Protein AF-A0A967TEC2-F1 (afdb_monomer_lite)

Foldseek 3Di:
DVQQAADPVVVVLVVVLVCCVVVNDPDDPQSVVVVVVVVCVVVPHDDDDDDVVRCCDPVNRHVVDTARPVPRHD

Secondary structure (DSSP, 8-state):
-TT----HHHHHHHHHHHHHHTTSSPPPHHHHHHHHHHHHHHTT------STTTTT-TTS----S---TTT---

Sequence (74 aa):
PPGYVLHGRVQRIMDDRAKMAKGELDMDWGFAETMAYASLVDEGFDCRVTGQDSGRGTFFHRHAVLHNQANRQE

Radius of gyration: 13.18 Å; chains: 1; bounding box: 28×30×32 Å

pLDDT: mean 89.61, std 6.31, range [64.0, 96.69]

Structure (mmCIF, N/CA/C/O backbone):
data_AF-A0A967TEC2-F1
#
_entry.id   AF-A0A967TEC2-F1
#
loop_
_atom_site.group_PDB
_atom_site.id
_atom_site.type_symbol
_atom_site.label_atom_id
_atom_site.label_alt_id
_atom_site.label_comp_id
_atom_site.label_asym_id
_atom_site.label_entity_id
_atom_site.label_seq_id
_atom_site.pdbx_PDB_ins_code
_atom_site.Cartn_x
_atom_site.Cartn_y
_atom_site.Cartn_z
_atom_site.occupancy
_atom_site.B_iso_or_equiv
_atom_site.auth_seq_id
_atom_site.auth_comp_id
_atom_site.auth_asym_id
_atom_site.auth_atom_id
_atom_site.pdbx_PDB_model_num
ATOM 1 N N . PRO A 1 1 ? -4.346 -8.745 -10.464 1.00 73.06 1 PRO A N 1
ATOM 2 C CA . PRO A 1 1 ? -5.238 -9.360 -11.483 1.00 73.06 1 PRO A CA 1
ATOM 3 C C . PRO A 1 1 ? -4.445 -10.263 -12.436 1.00 73.06 1 PRO A C 1
ATOM 5 O O . PRO A 1 1 ? -3.246 -10.020 -12.588 1.00 73.06 1 PRO A O 1
ATOM 8 N N . PRO A 1 2 ? -5.065 -11.270 -13.077 1.00 71.94 2 PRO A N 1
ATOM 9 C CA . PRO A 1 2 ? -4.410 -12.036 -14.137 1.00 71.94 2 PRO A CA 1
ATOM 10 C C . PRO A 1 2 ? -3.898 -11.080 -15.228 1.00 71.94 2 PRO A C 1
ATOM 12 O O . PRO A 1 2 ? -4.649 -10.230 -15.696 1.00 71.94 2 PRO A O 1
ATOM 15 N N . GLY A 1 3 ? -2.612 -11.163 -15.584 1.00 76.50 3 GLY A N 1
ATOM 16 C CA . GLY A 1 3 ? -1.982 -10.271 -16.574 1.00 76.50 3 GLY A CA 1
ATOM 17 C C . GLY A 1 3 ? -1.478 -8.918 -16.044 1.00 76.50 3 GLY A C 1
ATOM 18 O O . GLY A 1 3 ? -0.972 -8.113 -16.826 1.00 76.50 3 GLY A O 1
ATOM 19 N N . TYR A 1 4 ? -1.573 -8.658 -14.735 1.00 81.56 4 TYR A N 1
ATOM 20 C CA . TYR A 1 4 ? -0.996 -7.459 -14.120 1.00 81.56 4 TYR A CA 1
ATOM 21 C C . TYR A 1 4 ? 0.477 -7.704 -13.772 1.00 81.56 4 TYR A C 1
ATOM 23 O O . TYR A 1 4 ? 0.786 -8.380 -12.791 1.00 81.56 4 TYR A O 1
ATOM 31 N N . VAL A 1 5 ? 1.390 -7.192 -14.599 1.00 86.75 5 VAL A N 1
ATOM 32 C CA . VAL A 1 5 ? 2.830 -7.442 -14.458 1.00 86.75 5 VAL A CA 1
ATOM 33 C C . VAL A 1 5 ? 3.452 -6.361 -13.585 1.00 86.75 5 VAL A C 1
ATOM 35 O O . VAL A 1 5 ? 3.585 -5.212 -14.002 1.00 86.75 5 VAL A O 1
ATOM 38 N N . LEU A 1 6 ? 3.865 -6.724 -12.373 1.00 88.62 6 LEU A N 1
ATOM 39 C CA . LEU A 1 6 ? 4.584 -5.818 -11.482 1.00 88.62 6 LEU A CA 1
ATOM 40 C C . LEU A 1 6 ? 6.077 -5.774 -11.811 1.00 88.62 6 LEU A C 1
ATOM 42 O O . LEU A 1 6 ? 6.681 -6.749 -12.256 1.00 88.62 6 LEU A O 1
ATOM 46 N N . HIS A 1 7 ? 6.704 -4.632 -11.531 1.00 90.12 7 HIS A N 1
ATOM 47 C CA . HIS A 1 7 ? 8.160 -4.541 -11.527 1.00 90.12 7 HIS A CA 1
ATOM 48 C C . HIS A 1 7 ? 8.727 -5.483 -10.449 1.00 90.12 7 HIS A C 1
ATOM 50 O O . HIS A 1 7 ? 8.233 -5.483 -9.324 1.00 90.12 7 HIS A O 1
ATOM 56 N N . GLY A 1 8 ? 9.802 -6.230 -10.732 1.00 91.00 8 GLY A N 1
ATOM 57 C CA . GLY A 1 8 ? 10.293 -7.297 -9.838 1.00 91.00 8 GLY A CA 1
ATOM 58 C C . GLY A 1 8 ? 10.572 -6.866 -8.388 1.00 91.00 8 GLY A C 1
ATOM 59 O O . GLY A 1 8 ? 10.277 -7.600 -7.451 1.00 91.00 8 GLY A O 1
ATOM 60 N N . ARG A 1 9 ? 11.065 -5.636 -8.176 1.00 89.25 9 ARG A N 1
ATOM 61 C CA . ARG A 1 9 ? 11.207 -5.058 -6.820 1.00 89.25 9 ARG A CA 1
ATOM 62 C C . ARG A 1 9 ? 9.869 -4.814 -6.110 1.00 89.25 9 ARG A C 1
ATOM 64 O O . ARG A 1 9 ? 9.790 -5.028 -4.911 1.00 89.25 9 ARG A O 1
ATOM 71 N N . VAL A 1 10 ? 8.842 -4.381 -6.839 1.00 89.31 10 VAL A N 1
ATOM 72 C CA . VAL A 1 10 ? 7.497 -4.150 -6.287 1.00 89.31 10 VAL A CA 1
ATOM 73 C C . VAL A 1 10 ? 6.830 -5.484 -5.974 1.00 89.31 10 VAL A C 1
ATOM 75 O O . VAL A 1 10 ? 6.234 -5.615 -4.915 1.00 89.31 10 VAL A O 1
ATOM 78 N N . GLN A 1 11 ? 7.003 -6.491 -6.836 1.00 90.94 11 GLN A N 1
ATOM 79 C CA . GLN A 1 11 ? 6.526 -7.848 -6.564 1.00 90.94 11 GLN A CA 1
ATOM 80 C C . GLN A 1 11 ? 7.091 -8.380 -5.243 1.00 90.94 11 GLN A C 1
ATOM 82 O O . GLN A 1 11 ? 6.326 -8.824 -4.400 1.00 90.94 11 GLN A O 1
ATOM 87 N N . ARG A 1 12 ? 8.404 -8.234 -5.015 1.00 91.44 12 ARG A N 1
ATOM 88 C CA . ARG A 1 12 ? 9.033 -8.647 -3.752 1.00 91.44 12 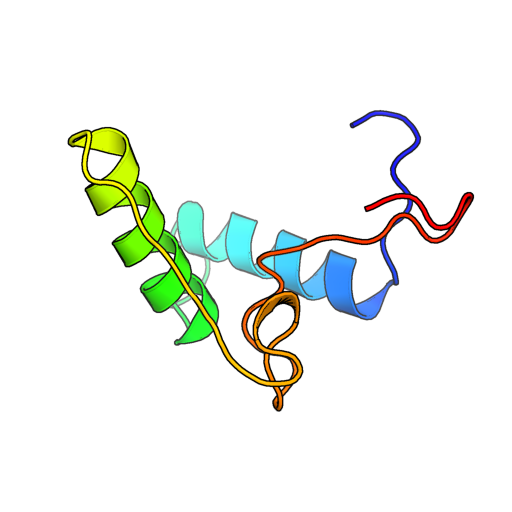ARG A CA 1
ATOM 89 C C . ARG A 1 12 ? 8.416 -7.950 -2.534 1.00 91.44 12 ARG A C 1
ATOM 91 O O . ARG A 1 12 ? 8.130 -8.618 -1.551 1.00 91.44 12 ARG A O 1
ATOM 98 N N . ILE A 1 13 ? 8.161 -6.641 -2.617 1.00 91.31 13 ILE A N 1
ATOM 99 C CA . ILE A 1 13 ? 7.488 -5.894 -1.540 1.00 91.31 13 ILE A CA 1
ATOM 100 C C . ILE A 1 13 ? 6.084 -6.460 -1.282 1.00 91.31 13 ILE A C 1
ATOM 102 O O . ILE A 1 13 ? 5.697 -6.624 -0.132 1.00 91.31 13 ILE A O 1
ATOM 106 N N . MET A 1 14 ? 5.324 -6.785 -2.331 1.00 90.69 14 MET A N 1
ATOM 107 C CA . MET A 1 14 ? 3.988 -7.378 -2.181 1.00 90.69 14 MET A CA 1
ATOM 108 C C . MET A 1 14 ? 4.045 -8.778 -1.562 1.00 90.69 14 MET A C 1
ATOM 110 O O . MET A 1 14 ? 3.231 -9.093 -0.695 1.00 90.69 14 MET A O 1
ATOM 114 N N . ASP A 1 15 ? 5.024 -9.592 -1.955 1.00 92.38 15 ASP A N 1
ATOM 115 C CA . ASP A 1 15 ? 5.231 -10.928 -1.396 1.00 92.38 15 ASP A CA 1
ATOM 116 C C . ASP A 1 15 ? 5.614 -10.854 0.092 1.00 92.38 15 ASP A C 1
ATOM 118 O O . ASP A 1 15 ? 5.106 -11.627 0.904 1.00 92.38 15 ASP A O 1
ATOM 122 N N . ASP A 1 16 ? 6.472 -9.905 0.472 1.00 93.31 16 ASP A N 1
ATOM 123 C CA . ASP A 1 16 ? 6.872 -9.705 1.867 1.00 93.31 16 ASP A CA 1
ATOM 124 C C . ASP A 1 16 ? 5.713 -9.157 2.711 1.00 93.31 16 ASP A C 1
ATOM 126 O O . ASP A 1 16 ? 5.470 -9.661 3.806 1.00 93.31 16 ASP A O 1
ATOM 130 N N . ARG A 1 17 ? 4.900 -8.236 2.175 1.00 92.62 17 ARG A N 1
ATOM 131 C CA . ARG A 1 17 ? 3.651 -7.792 2.824 1.00 92.62 17 ARG A CA 1
ATOM 132 C C . ARG A 1 17 ? 2.657 -8.937 3.021 1.00 92.62 17 ARG A C 1
ATOM 134 O O . ARG A 1 17 ? 1.988 -8.994 4.050 1.00 92.62 17 ARG A O 1
ATOM 141 N N . ALA A 1 18 ? 2.571 -9.875 2.078 1.00 93.06 18 ALA A N 1
ATOM 142 C CA . ALA A 1 18 ? 1.722 -11.056 2.227 1.00 93.06 18 ALA A CA 1
ATOM 143 C C . ALA A 1 18 ? 2.202 -11.981 3.361 1.00 93.06 18 ALA A C 1
ATOM 145 O O . ALA A 1 18 ? 1.375 -12.588 4.040 1.00 93.06 18 ALA A O 1
ATOM 146 N N . LYS A 1 19 ? 3.517 -12.073 3.596 1.00 94.50 19 LYS A N 1
ATOM 147 C CA . LYS A 1 19 ? 4.087 -12.790 4.751 1.00 94.50 19 LYS A CA 1
ATOM 148 C C . LYS A 1 19 ? 3.840 -12.043 6.061 1.00 94.50 19 LYS A C 1
ATOM 150 O O . LYS A 1 19 ? 3.451 -12.674 7.040 1.00 94.50 19 LYS A O 1
ATOM 155 N N . MET A 1 20 ? 3.986 -10.714 6.066 1.00 94.19 20 MET A N 1
ATOM 156 C CA . MET A 1 20 ? 3.660 -9.871 7.227 1.00 94.19 20 MET A CA 1
ATOM 157 C C . MET A 1 20 ? 2.198 -10.042 7.649 1.00 94.19 20 MET A C 1
ATOM 159 O O . MET A 1 20 ? 1.912 -10.245 8.824 1.00 94.19 20 MET A O 1
ATOM 163 N N . ALA A 1 21 ? 1.270 -10.063 6.687 1.00 91.94 21 ALA A N 1
ATOM 164 C CA . ALA A 1 21 ? -0.153 -10.283 6.952 1.00 91.94 21 ALA A CA 1
ATOM 165 C C . ALA A 1 21 ? -0.459 -11.662 7.571 1.00 91.94 21 ALA A C 1
ATOM 167 O O . ALA A 1 21 ? -1.453 -11.812 8.277 1.00 91.94 21 ALA A O 1
ATOM 168 N N . LYS A 1 22 ? 0.389 -12.668 7.322 1.00 94.38 22 LYS A N 1
ATOM 169 C CA . LYS A 1 22 ? 0.287 -14.011 7.918 1.00 94.38 22 LYS A CA 1
ATOM 170 C C . LYS A 1 22 ? 1.022 -14.142 9.257 1.00 94.38 22 LYS A C 1
ATOM 172 O O . LYS A 1 22 ? 0.960 -15.205 9.867 1.00 94.38 22 LYS A O 1
ATOM 177 N N . GLY A 1 23 ? 1.727 -13.099 9.699 1.00 92.12 23 GLY A N 1
ATOM 178 C CA . GLY A 1 23 ? 2.583 -13.140 10.887 1.00 92.12 23 GLY A CA 1
ATOM 179 C C . GLY A 1 23 ? 3.881 -13.934 10.697 1.00 92.12 23 GLY A C 1
ATOM 180 O O . GLY A 1 23 ? 4.528 -14.283 11.678 1.00 92.12 23 GLY A O 1
ATOM 181 N N . GLU A 1 24 ? 4.268 -14.238 9.453 1.00 94.00 24 GLU A N 1
ATOM 182 C CA . GLU A 1 24 ? 5.527 -14.933 9.134 1.00 94.00 24 GLU A CA 1
ATOM 183 C C . GLU A 1 24 ? 6.738 -13.980 9.146 1.00 94.00 24 GLU A C 1
ATOM 185 O O . GLU A 1 24 ? 7.884 -14.428 9.197 1.00 94.00 24 GLU A O 1
ATOM 190 N N . LEU A 1 25 ? 6.490 -12.670 9.067 1.00 93.69 25 LEU A N 1
ATOM 191 C CA . LEU A 1 25 ? 7.494 -11.610 9.073 1.00 93.69 25 LEU A CA 1
ATOM 192 C C . LEU A 1 25 ? 6.994 -10.434 9.921 1.00 93.69 25 LEU A C 1
ATOM 194 O O . LEU A 1 25 ? 5.801 -10.128 9.902 1.00 93.69 25 LEU A O 1
ATOM 198 N N . ASP A 1 26 ? 7.902 -9.752 10.618 1.00 94.19 26 ASP A N 1
ATOM 199 C CA . ASP A 1 26 ? 7.565 -8.547 11.375 1.00 94.19 26 ASP A CA 1
ATOM 200 C C . ASP A 1 26 ? 7.106 -7.414 10.449 1.00 94.19 26 ASP A C 1
ATOM 202 O O . ASP A 1 26 ? 7.600 -7.249 9.330 1.00 94.19 26 ASP A O 1
ATOM 206 N N . MET A 1 27 ? 6.157 -6.611 10.930 1.00 92.19 27 MET A N 1
ATOM 207 C CA . MET A 1 27 ? 5.595 -5.503 10.165 1.00 92.19 27 MET A CA 1
ATOM 208 C C . MET A 1 27 ? 6.620 -4.386 9.964 1.00 92.19 27 MET A C 1
ATOM 210 O O . MET A 1 27 ? 7.206 -3.882 10.924 1.00 92.19 27 MET A O 1
ATOM 214 N N . ASP A 1 28 ? 6.771 -3.938 8.719 1.00 92.44 28 ASP A N 1
ATOM 215 C CA . ASP A 1 28 ? 7.496 -2.709 8.412 1.00 92.44 28 ASP A CA 1
ATOM 216 C C . ASP A 1 28 ? 6.576 -1.474 8.436 1.00 92.44 28 ASP A C 1
ATOM 218 O O . ASP A 1 28 ? 5.350 -1.561 8.570 1.00 92.44 28 ASP A O 1
ATOM 222 N N . TRP A 1 29 ? 7.177 -0.290 8.299 1.00 92.75 29 TRP A N 1
ATOM 223 C CA . TRP A 1 29 ? 6.442 0.976 8.323 1.00 92.75 29 TRP A CA 1
ATOM 224 C C . TRP A 1 29 ? 5.424 1.099 7.184 1.00 92.75 29 TRP A C 1
ATOM 226 O O . TRP A 1 29 ? 4.315 1.583 7.396 1.00 92.75 29 TRP A O 1
ATOM 236 N N . GLY A 1 30 ? 5.788 0.682 5.967 1.00 91.44 30 GLY A N 1
ATOM 237 C CA . GLY A 1 30 ? 4.922 0.822 4.795 1.00 91.44 30 GLY A CA 1
ATOM 238 C C . GLY A 1 30 ? 3.692 -0.078 4.887 1.00 91.44 30 GLY A C 1
ATOM 239 O O . GLY A 1 30 ? 2.594 0.318 4.493 1.00 91.44 30 GLY A O 1
ATOM 240 N N . PHE A 1 31 ? 3.860 -1.274 5.445 1.00 93.38 31 PHE A N 1
ATOM 241 C CA . PHE A 1 31 ? 2.774 -2.194 5.732 1.00 93.38 31 PHE A CA 1
ATOM 242 C C . PHE A 1 31 ? 1.886 -1.677 6.867 1.00 93.38 31 PHE A C 1
ATOM 244 O O . PHE A 1 31 ? 0.671 -1.635 6.697 1.00 93.38 31 PHE A O 1
ATOM 251 N N . ALA A 1 32 ? 2.468 -1.199 7.971 1.00 94.12 32 ALA A N 1
ATOM 252 C CA . ALA A 1 32 ? 1.708 -0.606 9.073 1.00 94.12 32 ALA A CA 1
ATOM 253 C C . ALA A 1 32 ? 0.878 0.614 8.627 1.00 94.12 32 ALA A C 1
ATOM 255 O O . ALA A 1 32 ? -0.305 0.706 8.950 1.00 94.12 32 ALA A O 1
ATOM 256 N N . GLU A 1 33 ? 1.4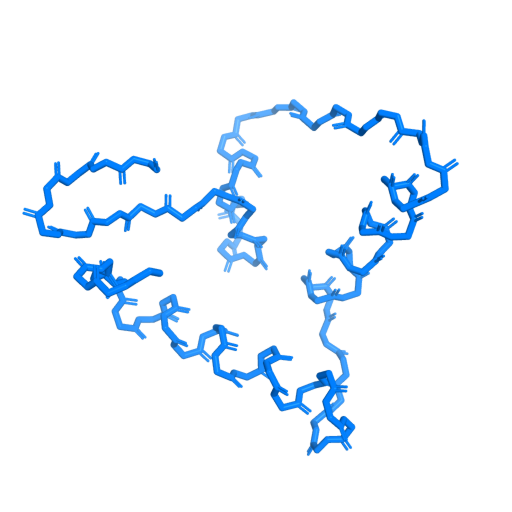65 1.512 7.828 1.00 94.31 33 GLU A N 1
ATOM 257 C CA . GLU A 1 33 ? 0.768 2.663 7.236 1.00 94.31 33 GLU A CA 1
ATOM 258 C C . GLU A 1 33 ? -0.401 2.206 6.347 1.00 94.31 33 GLU A C 1
ATOM 260 O O . GLU A 1 33 ? -1.512 2.722 6.460 1.00 94.31 33 GLU A O 1
ATOM 265 N N . THR A 1 34 ? -0.178 1.190 5.507 1.00 93.69 34 THR A N 1
ATOM 266 C CA . THR A 1 34 ? -1.223 0.637 4.632 1.00 93.69 34 THR A CA 1
ATOM 267 C C . THR A 1 34 ? -2.366 0.019 5.440 1.00 93.69 34 THR A C 1
ATOM 269 O O . THR A 1 34 ? -3.528 0.222 5.097 1.00 93.69 34 THR A O 1
ATOM 272 N N . MET A 1 35 ? -2.059 -0.694 6.527 1.00 94.12 35 MET A N 1
ATOM 273 C CA . MET A 1 35 ? -3.068 -1.284 7.411 1.00 94.12 35 MET A CA 1
ATOM 274 C C . MET A 1 35 ? -3.905 -0.219 8.126 1.00 94.12 35 MET A C 1
ATOM 276 O O . MET A 1 35 ? -5.114 -0.389 8.240 1.00 94.12 35 MET A O 1
ATOM 280 N N . ALA A 1 36 ? -3.296 0.894 8.542 1.00 94.81 36 ALA A N 1
ATOM 281 C CA . ALA A 1 36 ? -4.028 2.016 9.129 1.00 94.81 36 ALA A CA 1
ATOM 282 C C . ALA A 1 36 ? -4.989 2.677 8.124 1.00 94.81 36 ALA A C 1
ATOM 284 O O . ALA A 1 36 ? -6.107 3.040 8.479 1.00 94.81 36 ALA A O 1
ATOM 285 N N . TYR A 1 37 ? -4.591 2.812 6.855 1.00 94.75 37 TYR A N 1
ATOM 286 C CA . TYR A 1 37 ? -5.511 3.283 5.813 1.00 94.75 37 TYR A CA 1
ATOM 287 C C . TYR A 1 37 ? -6.625 2.274 5.541 1.00 94.75 37 TYR A C 1
ATOM 289 O O . TYR A 1 37 ? -7.779 2.667 5.391 1.00 94.75 37 TYR A O 1
ATOM 297 N N . ALA A 1 38 ? -6.293 0.982 5.500 1.00 94.00 38 ALA A N 1
ATOM 298 C CA . ALA A 1 38 ? -7.267 -0.075 5.272 1.00 94.00 38 ALA A CA 1
ATOM 299 C C . ALA A 1 38 ? -8.341 -0.106 6.368 1.00 94.00 38 ALA A C 1
ATOM 301 O O . ALA A 1 38 ? -9.515 -0.199 6.032 1.00 94.00 38 ALA A O 1
ATOM 302 N N . SER A 1 39 ? -7.966 0.037 7.647 1.00 96.19 39 SER A N 1
ATOM 303 C CA . SER A 1 39 ? -8.937 0.053 8.750 1.00 96.19 39 SER A CA 1
ATOM 304 C C . SER A 1 39 ? -9.875 1.257 8.682 1.00 96.19 39 SER A C 1
ATOM 306 O O . SER A 1 39 ? -11.076 1.109 8.860 1.00 96.19 39 SER A O 1
ATOM 308 N N . LEU A 1 40 ? -9.350 2.445 8.365 1.00 95.81 40 LEU A N 1
ATOM 309 C CA . LEU A 1 40 ? -10.174 3.649 8.229 1.00 95.81 40 LEU A CA 1
ATOM 310 C C . LEU A 1 40 ? -11.186 3.522 7.085 1.00 95.81 40 LEU A C 1
ATOM 312 O O . LEU A 1 40 ? -12.351 3.871 7.256 1.00 95.81 40 LEU A O 1
ATOM 316 N N . VAL A 1 41 ? -10.754 3.002 5.934 1.00 95.38 41 VAL A N 1
ATOM 317 C CA . VAL A 1 41 ? -11.642 2.798 4.781 1.00 95.38 41 VAL A CA 1
ATOM 318 C C . VAL A 1 41 ? -12.683 1.711 5.063 1.00 95.38 41 VAL A C 1
ATOM 320 O O . VAL A 1 41 ? -13.834 1.873 4.664 1.00 95.38 41 VAL A O 1
ATOM 323 N N . ASP A 1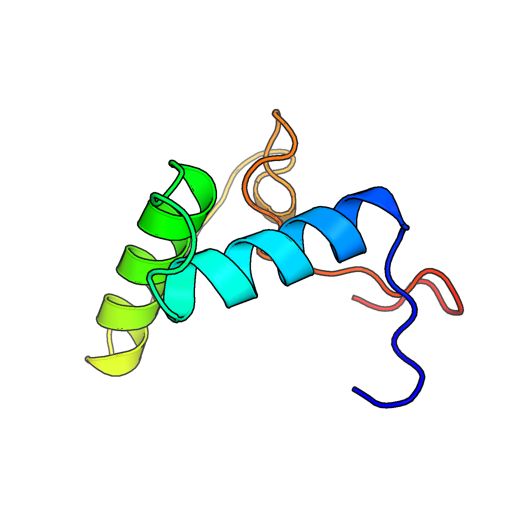 42 ? -12.315 0.642 5.775 1.00 96.00 42 ASP A N 1
ATOM 324 C CA . ASP A 1 42 ? -13.245 -0.418 6.198 1.00 96.00 42 ASP A CA 1
ATOM 325 C C . ASP A 1 42 ? -14.329 0.113 7.155 1.00 96.00 42 ASP A C 1
ATOM 327 O O . ASP A 1 42 ? -15.503 -0.228 7.029 1.00 96.00 42 ASP A O 1
ATOM 331 N N . GLU A 1 43 ? -13.967 1.043 8.043 1.00 96.69 43 GLU A N 1
ATOM 332 C CA . GLU A 1 43 ? -14.900 1.759 8.924 1.00 96.69 43 GLU A CA 1
ATOM 333 C C . GLU A 1 43 ? -15.746 2.829 8.198 1.00 96.69 43 GLU A C 1
ATOM 335 O O . GLU A 1 43 ? -16.649 3.422 8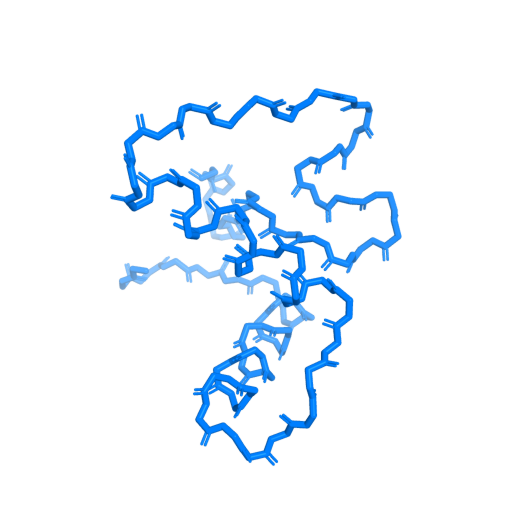.794 1.00 96.69 43 GLU A O 1
ATOM 340 N N . GLY A 1 44 ? -15.495 3.069 6.907 1.00 96.06 44 GLY A N 1
ATOM 341 C CA . GLY A 1 44 ? -16.248 4.009 6.072 1.00 96.06 44 GLY A CA 1
ATOM 342 C C . GLY A 1 44 ? -15.697 5.437 6.043 1.00 96.06 44 GLY A C 1
ATOM 343 O O . GLY A 1 44 ? -16.395 6.346 5.590 1.00 96.06 44 GLY A O 1
ATOM 344 N N . PHE A 1 45 ? -14.466 5.663 6.509 1.00 96.25 45 PHE A N 1
ATOM 345 C CA . PHE A 1 45 ? -13.795 6.958 6.412 1.00 96.25 45 PHE A CA 1
ATOM 346 C C . PHE A 1 45 ? -13.013 7.098 5.101 1.00 96.25 45 PHE A C 1
ATOM 348 O O . PHE A 1 45 ? -12.166 6.272 4.757 1.00 96.25 45 PHE A O 1
ATOM 355 N N . ASP A 1 46 ? -13.220 8.216 4.405 1.00 94.06 46 ASP A N 1
ATOM 356 C CA . ASP A 1 46 ? -12.448 8.551 3.210 1.00 94.06 46 ASP A CA 1
ATOM 357 C C . ASP A 1 46 ? -11.020 8.992 3.568 1.00 94.06 46 ASP A C 1
ATOM 359 O O . ASP A 1 46 ? -10.803 9.925 4.346 1.00 94.06 46 ASP A O 1
ATOM 363 N N . CYS A 1 47 ? -10.023 8.368 2.933 1.00 91.12 47 CYS A N 1
ATOM 364 C CA . CYS A 1 47 ? -8.612 8.713 3.100 1.00 91.12 47 CYS A CA 1
ATOM 365 C C . CYS A 1 47 ? -8.065 9.417 1.852 1.00 91.12 47 CYS A C 1
ATOM 367 O O . CYS A 1 47 ? -7.900 8.808 0.795 1.00 91.12 47 CYS A O 1
ATOM 369 N N . ARG A 1 48 ? -7.717 10.705 1.975 1.00 94.25 48 ARG A N 1
ATOM 370 C CA . ARG A 1 48 ? -7.071 11.476 0.903 1.00 94.25 48 ARG A CA 1
ATOM 371 C C . ARG A 1 48 ? -5.592 11.696 1.204 1.00 94.25 48 ARG A C 1
ATOM 373 O O . ARG A 1 48 ? -5.242 12.472 2.087 1.00 94.25 48 ARG A O 1
ATOM 380 N N . VAL A 1 49 ? -4.727 11.088 0.396 1.00 90.75 49 VAL A N 1
ATOM 381 C CA . VAL A 1 49 ? -3.277 11.322 0.428 1.00 90.75 49 VAL A CA 1
ATOM 382 C C . VAL A 1 49 ? -2.892 12.212 -0.750 1.00 90.75 49 VAL A C 1
ATOM 384 O O . VAL A 1 49 ? -3.156 11.878 -1.903 1.00 90.75 49 VAL A O 1
ATOM 387 N N . THR A 1 50 ? -2.270 13.360 -0.475 1.00 93.25 50 THR A N 1
ATOM 388 C CA . THR A 1 50 ? -1.776 14.276 -1.516 1.00 93.25 50 THR A CA 1
ATOM 389 C C . THR A 1 50 ? -0.349 14.707 -1.236 1.00 93.25 50 THR A C 1
ATOM 391 O O . THR A 1 50 ? -0.008 15.038 -0.104 1.00 93.25 50 THR A O 1
ATOM 394 N N . GLY A 1 51 ? 0.467 14.762 -2.282 1.00 93.06 51 GLY A N 1
ATOM 395 C CA . GLY A 1 51 ? 1.860 15.188 -2.215 1.00 93.06 51 GLY A CA 1
ATOM 396 C C . GLY A 1 51 ? 2.635 14.701 -3.435 1.00 93.06 51 GLY A C 1
ATOM 397 O O . GLY A 1 51 ? 2.179 13.798 -4.144 1.00 93.06 51 GLY A O 1
ATOM 398 N N . GLN A 1 52 ? 3.805 15.286 -3.676 1.00 92.19 52 GLN A N 1
ATOM 399 C CA . GLN A 1 52 ? 4.684 14.878 -4.775 1.00 92.19 52 GLN A CA 1
ATOM 400 C C . GLN A 1 52 ? 5.145 13.429 -4.575 1.00 92.19 52 GLN A C 1
ATOM 402 O O . GLN A 1 52 ? 5.568 13.057 -3.481 1.00 92.19 52 GLN A O 1
ATOM 407 N N . ASP A 1 53 ? 5.002 12.605 -5.617 1.00 88.44 53 ASP A N 1
ATOM 408 C CA . ASP A 1 53 ? 5.342 11.173 -5.629 1.00 88.44 53 ASP A CA 1
ATOM 409 C C . ASP A 1 53 ? 4.716 10.334 -4.499 1.00 88.44 53 ASP A C 1
ATOM 411 O O . ASP A 1 53 ? 5.179 9.234 -4.183 1.00 88.44 53 ASP A O 1
ATOM 415 N N . SER A 1 54 ? 3.635 10.824 -3.888 1.00 87.81 54 SER A N 1
ATOM 416 C CA . SER A 1 54 ? 3.020 10.200 -2.713 1.00 87.81 54 SER A CA 1
ATOM 417 C C . SER A 1 54 ? 2.373 8.838 -2.998 1.00 87.81 54 SER A C 1
ATOM 419 O O . SER A 1 54 ? 2.293 8.030 -2.076 1.00 87.81 54 SER A O 1
ATOM 421 N N . GLY A 1 55 ? 1.999 8.531 -4.247 1.00 86.44 55 GLY A N 1
ATOM 422 C CA . GLY A 1 55 ? 1.444 7.222 -4.631 1.00 86.44 55 GLY A CA 1
ATOM 423 C C . GLY A 1 55 ? 2.453 6.071 -4.518 1.00 86.44 55 GLY A C 1
ATOM 424 O O . GLY A 1 55 ? 2.142 5.005 -3.987 1.00 86.44 55 GLY A O 1
ATOM 425 N N . ARG A 1 56 ? 3.702 6.299 -4.939 1.00 88.75 56 ARG A N 1
ATOM 426 C CA . ARG A 1 56 ? 4.815 5.351 -4.739 1.00 88.75 56 ARG A CA 1
ATOM 427 C C . ARG A 1 56 ? 5.443 5.505 -3.352 1.00 88.75 56 ARG A C 1
ATOM 429 O O . ARG A 1 56 ? 5.905 4.531 -2.758 1.00 88.75 56 ARG A O 1
ATOM 436 N N . GLY A 1 57 ? 5.465 6.740 -2.856 1.00 88.19 57 GLY A N 1
ATOM 437 C CA . GLY A 1 57 ? 6.303 7.189 -1.757 1.00 88.19 57 GLY A CA 1
ATOM 438 C C . GLY A 1 57 ? 7.682 7.604 -2.275 1.00 88.19 57 GLY A C 1
ATOM 439 O O . GLY A 1 57 ? 8.318 6.889 -3.062 1.00 88.19 57 GLY A O 1
ATOM 440 N N . THR A 1 58 ? 8.171 8.753 -1.805 1.00 88.06 58 THR A N 1
ATOM 441 C CA . THR A 1 58 ? 9.490 9.300 -2.162 1.00 88.06 58 THR A CA 1
ATOM 442 C C . THR A 1 58 ? 10.589 8.262 -1.938 1.00 88.06 58 THR A C 1
ATOM 444 O O . THR A 1 58 ? 11.379 7.998 -2.841 1.00 88.06 58 THR A O 1
ATOM 447 N N . PHE A 1 59 ? 10.543 7.573 -0.793 1.00 89.94 59 PHE A N 1
ATOM 448 C CA . PHE A 1 59 ? 11.501 6.533 -0.401 1.00 89.94 59 PHE A CA 1
ATOM 449 C C . PHE A 1 59 ? 11.096 5.106 -0.808 1.00 89.94 59 PHE A C 1
ATOM 451 O O . PHE A 1 59 ? 11.552 4.156 -0.187 1.00 89.94 59 PHE A O 1
ATOM 458 N N . PHE A 1 60 ? 10.230 4.936 -1.816 1.00 87.12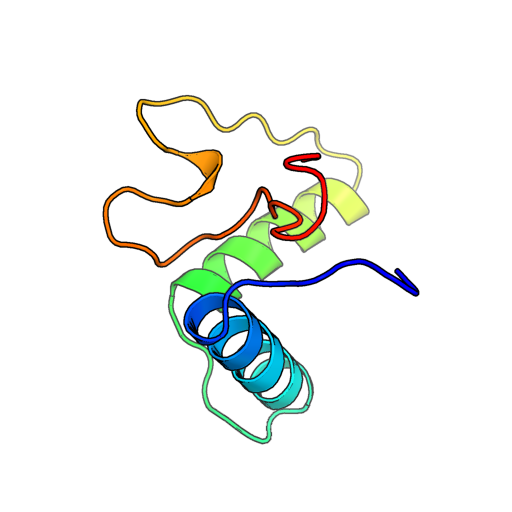 60 PHE A N 1
ATOM 459 C CA . PHE A 1 60 ? 9.877 3.613 -2.366 1.00 87.12 60 PHE A CA 1
ATOM 460 C C . PHE A 1 60 ? 9.274 2.633 -1.330 1.00 87.12 60 PHE A C 1
ATOM 462 O O . PHE A 1 60 ? 9.492 1.430 -1.401 1.00 87.12 60 PHE A O 1
ATOM 469 N N . HIS A 1 61 ? 8.538 3.150 -0.340 1.00 84.62 61 HIS A N 1
ATOM 470 C CA . HIS A 1 61 ? 8.009 2.357 0.780 1.00 84.62 61 HIS A CA 1
ATOM 471 C C . HIS A 1 61 ? 6.494 2.127 0.720 1.00 84.62 61 HIS A C 1
ATOM 473 O O . HIS A 1 61 ? 6.004 1.198 1.357 1.00 84.62 61 HIS A O 1
ATOM 479 N N . ARG A 1 62 ? 5.734 2.953 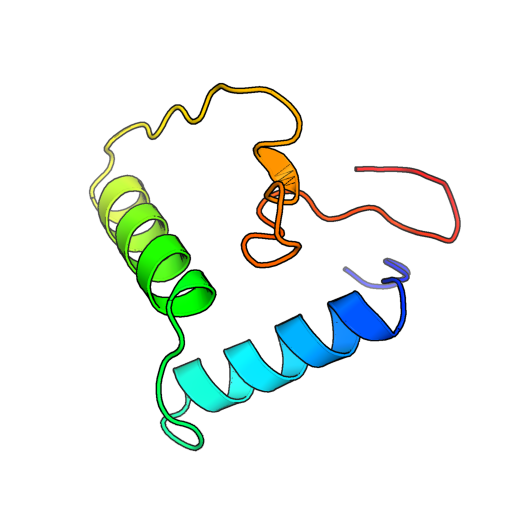-0.017 1.00 89.31 62 ARG A N 1
ATOM 480 C CA . ARG A 1 62 ? 4.265 2.968 0.077 1.00 89.31 62 ARG A CA 1
ATOM 481 C C . ARG A 1 62 ? 3.591 2.083 -0.960 1.00 89.31 62 ARG A C 1
ATOM 483 O O . ARG A 1 62 ? 2.839 1.190 -0.583 1.00 89.31 62 ARG A O 1
ATOM 490 N N . HIS A 1 63 ? 3.875 2.301 -2.244 1.00 89.31 63 HIS A N 1
ATOM 491 C CA . HIS A 1 63 ? 3.244 1.562 -3.348 1.00 89.31 63 HIS A CA 1
ATOM 492 C C . HIS A 1 63 ? 1.709 1.453 -3.220 1.00 89.31 63 HIS A C 1
ATOM 494 O O . HIS A 1 63 ? 1.151 0.372 -3.387 1.00 89.31 63 HIS A O 1
ATOM 500 N N . ALA A 1 64 ? 1.039 2.567 -2.903 1.00 85.81 64 ALA A N 1
ATOM 501 C CA . ALA A 1 64 ? -0.426 2.641 -2.842 1.00 85.81 64 ALA A CA 1
ATOM 502 C C . ALA A 1 64 ? -1.059 2.583 -4.242 1.00 85.81 64 ALA A C 1
ATOM 504 O O . ALA A 1 64 ? -2.174 2.099 -4.402 1.00 85.81 64 ALA A O 1
ATOM 505 N N . VAL A 1 65 ? -0.320 3.046 -5.254 1.00 87.38 65 VAL A N 1
ATOM 506 C CA . VAL A 1 65 ? -0.649 2.869 -6.670 1.00 87.38 65 VAL A CA 1
ATOM 507 C C . VAL A 1 65 ? 0.328 1.859 -7.257 1.00 87.38 65 VAL A C 1
ATOM 509 O O . VAL A 1 65 ? 1.550 1.991 -7.108 1.00 87.38 65 VAL A O 1
ATOM 512 N N . LEU A 1 66 ? -0.214 0.825 -7.891 1.00 87.62 66 LEU A N 1
ATOM 513 C CA . LEU A 1 66 ? 0.562 -0.131 -8.667 1.00 87.62 66 LEU A CA 1
ATOM 514 C C . LEU A 1 66 ? 0.566 0.327 -10.124 1.00 87.62 66 LEU A C 1
ATOM 516 O O . LEU A 1 66 ? -0.343 1.016 -10.559 1.00 87.62 66 LEU A O 1
ATOM 520 N N . HIS A 1 67 ? 1.609 -0.035 -10.867 1.00 87.12 67 HIS A N 1
ATOM 521 C CA . HIS A 1 67 ? 1.659 0.215 -12.304 1.00 87.12 67 HIS A CA 1
ATOM 522 C C . HIS A 1 67 ? 2.000 -1.085 -13.023 1.00 87.12 67 HIS A C 1
ATOM 524 O O . HIS A 1 67 ? 3.023 -1.719 -12.726 1.00 87.12 67 HIS A O 1
ATOM 530 N N . ASN A 1 68 ? 1.181 -1.454 -14.001 1.00 87.81 68 ASN A N 1
ATOM 531 C CA . ASN A 1 68 ? 1.410 -2.602 -14.857 1.00 87.81 68 ASN A CA 1
ATOM 532 C C . ASN A 1 68 ? 2.524 -2.299 -15.866 1.00 87.81 68 ASN A C 1
ATOM 534 O O . ASN A 1 68 ? 2.407 -1.428 -16.728 1.00 87.81 68 ASN A O 1
ATOM 538 N N . GLN A 1 69 ? 3.611 -3.058 -15.795 1.00 86.38 69 GLN A N 1
ATOM 539 C CA . GLN A 1 69 ? 4.762 -2.914 -16.684 1.00 86.38 69 GLN A CA 1
ATOM 540 C C . GLN A 1 69 ? 4.453 -3.317 -18.132 1.00 86.38 69 GLN A C 1
ATOM 542 O O . GLN A 1 69 ? 5.109 -2.823 -19.045 1.00 86.38 69 GLN A O 1
ATOM 547 N N . ALA A 1 70 ? 3.459 -4.180 -18.363 1.00 81.50 70 ALA A N 1
ATOM 548 C CA . ALA A 1 70 ? 3.134 -4.662 -19.704 1.00 81.50 70 ALA A CA 1
ATOM 549 C C . ALA A 1 70 ? 2.432 -3.602 -20.568 1.00 81.50 70 ALA A C 1
ATOM 551 O O . ALA A 1 70 ? 2.644 -3.552 -21.776 1.00 81.50 70 ALA A O 1
ATOM 552 N N . ASN A 1 71 ? 1.594 -2.757 -19.963 1.00 81.94 71 ASN A N 1
ATOM 553 C CA . ASN A 1 71 ? 0.731 -1.825 -20.696 1.00 81.94 71 ASN A CA 1
ATOM 554 C C . ASN A 1 71 ? 0.665 -0.408 -20.091 1.00 81.94 71 ASN A C 1
ATOM 556 O O . ASN A 1 71 ? -0.112 0.413 -20.571 1.00 81.94 71 ASN A O 1
ATOM 560 N N . ARG A 1 72 ? 1.493 -0.106 -19.078 1.00 75.06 72 ARG A N 1
ATOM 561 C CA . ARG A 1 72 ? 1.582 1.186 -18.363 1.00 75.06 72 ARG A CA 1
ATOM 562 C C . ARG A 1 72 ? 0.272 1.664 -17.734 1.00 75.06 72 ARG A C 1
ATOM 564 O O . ARG A 1 72 ? 0.132 2.854 -17.469 1.00 75.06 72 ARG A O 1
ATOM 571 N N . GLN A 1 73 ? -0.674 0.759 -17.508 1.00 72.94 73 GLN A N 1
ATOM 572 C CA . GLN A 1 73 ? -1.892 1.080 -16.775 1.00 72.94 73 GLN A CA 1
ATOM 573 C C . GLN A 1 73 ? -1.600 1.135 -15.276 1.00 72.94 73 GLN A C 1
ATOM 575 O O . GLN A 1 73 ? -0.833 0.314 -14.767 1.00 72.94 73 GLN A O 1
ATOM 580 N N . GLU A 1 74 ? -2.201 2.114 -14.608 1.00 64.00 74 GLU A N 1
ATOM 581 C CA . GLU A 1 74 ? -2.308 2.201 -13.147 1.00 64.00 74 GLU A CA 1
ATOM 582 C C . GLU A 1 74 ? -3.362 1.208 -12.646 1.00 64.00 74 GLU A C 1
ATOM 584 O O . GLU A 1 74 ? -4.501 1.257 -13.160 1.00 64.00 74 GLU A O 1
#